Protein AF-A0A1G2UZL5-F1 (afdb_monomer)

Solvent-accessible surface area (backbone atoms only — not comparable to full-atom values): 5647 Å² total; per-residue (Å²): 134,58,70,68,58,54,54,52,51,52,52,52,52,51,52,52,53,52,51,48,51,56,66,72,54,67,74,82,77,81,79,77,57,91,84,59,79,73,89,70,88,56,67,95,54,73,44,81,34,99,83,72,50,73,35,44,38,44,70,97,80,46,42,70,52,80,67,79,73,79,72,73,89,56,100,60,80,85,76,78,90,81,134

pLDDT: mean 84.87, std 14.35, range [45.53, 97.62]

Sequence (83 aa):
MNNKIFVLIFIIVVFILGGLLYIYNPDPVEYKNPNEIEPVACTMEAKLCPDGSYVGRSGPNCEFAECPAPLFEDGTVFEDGTI

Mean predicted ali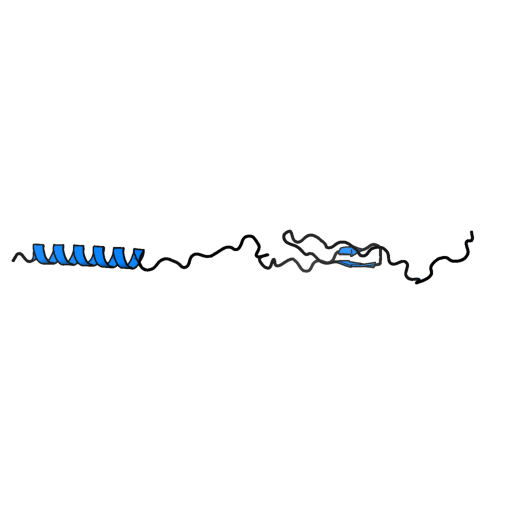gned error: 14.38 Å

Structure (mmCIF, N/CA/C/O backbone):
data_AF-A0A1G2UZL5-F1
#
_entry.id   AF-A0A1G2UZL5-F1
#
loop_
_atom_site.group_PDB
_atom_site.id
_atom_site.type_symbol
_atom_site.label_atom_id
_atom_site.label_alt_id
_atom_site.label_comp_id
_atom_site.label_asym_id
_atom_site.label_entity_id
_atom_site.label_seq_id
_atom_site.pdbx_PDB_ins_code
_atom_site.Cartn_x
_atom_site.Cartn_y
_atom_site.Cartn_z
_atom_site.occupancy
_atom_site.B_iso_or_equiv
_atom_site.auth_seq_id
_atom_site.auth_comp_id
_atom_site.auth_asym_id
_atom_site.auth_atom_id
_atom_site.pdbx_PDB_model_num
ATOM 1 N N . MET A 1 1 ? -35.856 -9.404 50.074 1.00 63.59 1 MET A N 1
ATOM 2 C CA . MET A 1 1 ? -34.976 -9.539 48.894 1.00 63.59 1 MET A CA 1
ATOM 3 C C . MET A 1 1 ? -35.875 -9.583 47.674 1.00 63.59 1 MET A C 1
ATOM 5 O O . MET A 1 1 ? -36.480 -10.610 47.396 1.00 63.59 1 MET A O 1
ATOM 9 N N . ASN A 1 2 ? -36.103 -8.434 47.042 1.00 84.44 2 ASN A N 1
ATOM 10 C CA . ASN A 1 2 ? -37.110 -8.357 45.989 1.00 84.44 2 ASN A CA 1
ATOM 11 C C . ASN A 1 2 ? -36.497 -8.957 44.729 1.00 84.44 2 ASN A C 1
ATOM 13 O O . ASN A 1 2 ? -35.441 -8.511 44.297 1.00 84.44 2 ASN A O 1
ATOM 17 N N . ASN A 1 3 ? -37.139 -9.958 44.141 1.00 83.81 3 ASN A N 1
ATOM 18 C CA . ASN A 1 3 ? -36.734 -10.561 42.867 1.00 83.81 3 ASN A CA 1
ATOM 19 C C . ASN A 1 3 ? -36.344 -9.519 41.796 1.00 83.81 3 ASN A C 1
ATOM 21 O O . ASN A 1 3 ? -35.364 -9.704 41.084 1.00 83.81 3 ASN A O 1
ATOM 25 N N . LYS A 1 4 ? -37.035 -8.375 41.755 1.00 89.12 4 LYS A N 1
ATOM 26 C CA . LYS A 1 4 ? -36.714 -7.240 40.877 1.00 89.12 4 LYS A CA 1
ATOM 27 C C . LYS A 1 4 ? -35.314 -6.659 41.115 1.00 89.12 4 LYS A C 1
ATOM 29 O O . LYS A 1 4 ? -34.646 -6.287 40.161 1.00 89.12 4 LYS A O 1
ATOM 34 N N . ILE A 1 5 ? -34.851 -6.617 42.363 1.00 94.31 5 ILE A N 1
ATOM 35 C CA . ILE A 1 5 ? -33.512 -6.129 42.729 1.00 94.31 5 ILE A CA 1
ATOM 36 C C . ILE A 1 5 ? -32.436 -7.087 42.209 1.00 94.31 5 ILE A C 1
ATOM 38 O O . ILE A 1 5 ? -31.426 -6.634 41.683 1.00 94.31 5 ILE A O 1
ATOM 42 N N . PHE A 1 6 ? -32.675 -8.399 42.263 1.00 94.50 6 PHE A N 1
ATOM 43 C CA . PHE A 1 6 ? -31.747 -9.381 41.694 1.00 94.50 6 PHE A CA 1
ATOM 44 C C . PHE A 1 6 ? -31.633 -9.288 40.178 1.00 94.50 6 PHE A C 1
ATOM 46 O O . PHE A 1 6 ? -30.529 -9.361 39.645 1.00 94.50 6 PHE A O 1
ATOM 53 N N . VAL A 1 7 ? -32.759 -9.084 39.491 1.00 95.88 7 VAL A N 1
ATOM 54 C CA . VAL A 1 7 ? -32.774 -8.912 38.033 1.00 95.88 7 VAL A CA 1
ATOM 55 C C . VAL A 1 7 ? -31.980 -7.668 37.629 1.00 95.88 7 VAL A C 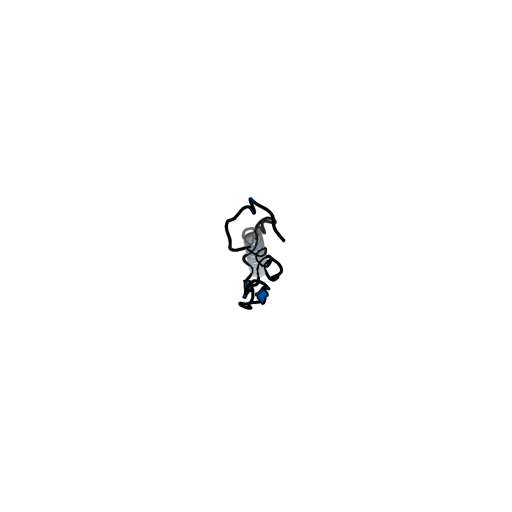1
ATOM 57 O O . VAL A 1 7 ? -31.163 -7.740 36.715 1.00 95.88 7 VAL A O 1
ATOM 60 N N . LEU A 1 8 ? -32.150 -6.551 38.345 1.00 96.25 8 LEU A N 1
ATOM 61 C CA . LEU A 1 8 ? -31.395 -5.324 38.071 1.00 96.25 8 LEU A CA 1
ATOM 62 C C . LEU A 1 8 ? -29.889 -5.498 38.313 1.00 96.25 8 LEU A C 1
ATOM 64 O O . LEU A 1 8 ? -29.094 -5.065 37.484 1.00 96.25 8 LEU A O 1
ATOM 68 N N . ILE A 1 9 ? -29.491 -6.173 39.396 1.00 96.44 9 ILE A N 1
ATOM 69 C CA . ILE A 1 9 ? -28.074 -6.454 39.681 1.00 96.44 9 ILE A CA 1
ATOM 70 C C . ILE A 1 9 ? -27.458 -7.312 38.573 1.00 96.44 9 ILE A C 1
ATOM 72 O O . ILE A 1 9 ? -26.373 -6.994 38.092 1.00 96.44 9 ILE A O 1
ATOM 76 N N . PHE A 1 10 ? -28.152 -8.362 38.130 1.00 96.25 10 PHE A N 1
ATOM 77 C CA . PHE A 1 10 ? -27.646 -9.238 37.075 1.00 96.25 10 PHE A CA 1
ATOM 78 C C . PHE A 1 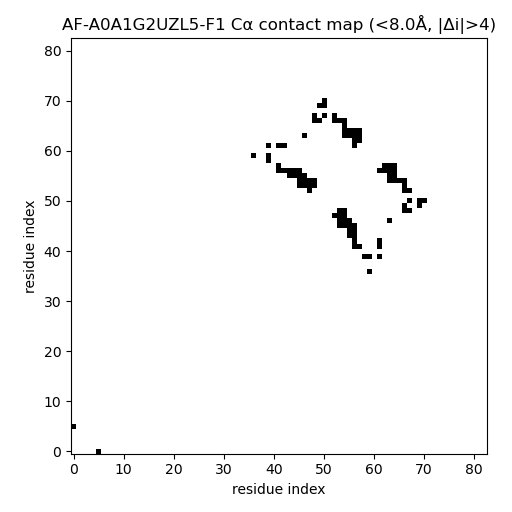10 ? -27.432 -8.484 35.757 1.00 96.25 10 PHE A C 1
ATOM 80 O O . PHE A 1 10 ? -26.381 -8.619 35.136 1.00 96.25 10 PHE A O 1
ATOM 87 N N . ILE A 1 11 ? -28.385 -7.633 35.368 1.00 97.00 11 ILE A N 1
ATOM 88 C CA . ILE A 1 11 ? -28.276 -6.804 34.161 1.00 97.00 11 ILE A CA 1
ATOM 89 C C . ILE A 1 11 ? -27.056 -5.879 34.249 1.00 97.00 11 ILE A C 1
ATOM 91 O O . ILE A 1 11 ? -26.255 -5.830 33.317 1.00 97.00 11 ILE A O 1
ATOM 95 N N . ILE A 1 12 ? -26.879 -5.186 35.377 1.00 97.38 12 ILE A N 1
ATOM 96 C CA . ILE A 1 12 ? -25.743 -4.276 35.583 1.00 97.38 12 ILE A CA 1
ATOM 97 C C . ILE A 1 12 ? -24.414 -5.036 35.491 1.00 97.38 12 ILE A C 1
ATOM 99 O O . ILE A 1 12 ? -23.494 -4.578 34.817 1.00 97.38 12 ILE A O 1
ATOM 103 N N . VAL A 1 13 ? -24.320 -6.215 36.110 1.00 97.50 13 VAL A N 1
ATOM 104 C CA . VAL A 1 13 ? -23.112 -7.053 36.066 1.00 97.50 13 VAL A CA 1
ATOM 105 C C . VAL A 1 13 ? -22.780 -7.482 34.637 1.00 97.50 13 VAL A C 1
ATOM 107 O O . VAL A 1 13 ? -21.621 -7.393 34.236 1.00 97.50 13 VAL A O 1
ATOM 110 N N . VAL A 1 14 ? -23.779 -7.887 33.847 1.00 97.62 14 VAL A N 1
ATOM 111 C CA . VAL A 1 14 ? -23.580 -8.279 32.442 1.00 97.62 14 VAL A CA 1
ATOM 112 C C . VAL A 1 14 ? -23.077 -7.105 31.602 1.00 97.62 14 VAL A C 1
ATOM 114 O O . VAL A 1 14 ? -22.121 -7.273 30.848 1.00 97.62 14 VAL A O 1
ATOM 117 N N . PHE A 1 15 ? -23.662 -5.913 31.749 1.00 97.00 15 PHE A N 1
ATOM 118 C CA . PHE A 1 15 ? -23.221 -4.732 30.999 1.00 97.00 15 PHE A CA 1
ATOM 119 C C . PHE A 1 15 ? -21.814 -4.275 31.390 1.00 97.00 15 PHE A C 1
ATOM 121 O O . PHE A 1 15 ? -21.026 -3.928 30.512 1.00 97.00 15 PHE A O 1
ATOM 128 N N . ILE A 1 16 ? -21.474 -4.312 32.681 1.00 97.31 16 ILE A N 1
ATOM 129 C CA . ILE A 1 16 ? -20.126 -3.969 33.148 1.00 97.31 16 ILE A CA 1
ATOM 130 C C . ILE A 1 16 ? -19.108 -4.979 32.613 1.00 97.31 16 ILE A C 1
ATOM 132 O O . ILE A 1 16 ? -18.099 -4.572 32.046 1.00 97.31 16 ILE A O 1
ATOM 136 N N . LEU A 1 17 ? -19.373 -6.283 32.735 1.00 96.75 17 LEU A N 1
ATOM 137 C CA . LEU A 1 17 ? -18.470 -7.321 32.229 1.00 96.75 17 LEU A CA 1
ATOM 138 C C . LEU A 1 17 ? -18.313 -7.252 30.708 1.00 96.75 17 LEU A C 1
ATOM 140 O O . LEU A 1 17 ? -17.191 -7.309 30.214 1.00 96.75 17 LEU A O 1
ATOM 144 N N . GLY A 1 18 ? -19.411 -7.088 29.968 1.00 95.56 18 GLY A N 1
ATOM 145 C CA . GLY A 1 18 ? -19.379 -6.962 28.512 1.00 95.56 18 GLY A CA 1
ATOM 146 C C . GLY A 1 18 ? -18.617 -5.720 28.049 1.00 95.56 18 GLY A C 1
ATOM 147 O O . GLY A 1 18 ? -17.769 -5.819 27.167 1.00 95.56 18 GLY A O 1
ATOM 148 N N . GLY A 1 19 ? -18.860 -4.567 28.682 1.00 94.50 19 GLY A N 1
ATOM 149 C CA . GLY A 1 19 ? -18.142 -3.327 28.382 1.00 94.50 19 GLY A CA 1
ATOM 150 C C . GLY A 1 19 ? -16.651 -3.416 28.710 1.00 94.50 19 GLY A C 1
ATOM 151 O O . GLY A 1 19 ? -15.825 -2.989 27.910 1.00 94.50 19 GLY A O 1
ATOM 152 N N . LEU A 1 20 ? -16.289 -4.025 29.843 1.00 95.31 20 LEU A N 1
ATOM 153 C CA . LEU A 1 20 ? -14.888 -4.268 30.184 1.00 95.31 20 LEU A CA 1
ATOM 154 C C . LEU A 1 20 ? -14.222 -5.197 29.168 1.00 95.31 20 LEU A C 1
ATOM 156 O O . LEU A 1 20 ? -13.152 -4.861 28.681 1.00 95.31 20 LEU A O 1
ATOM 160 N N . LEU A 1 21 ? -14.849 -6.318 28.803 1.00 93.94 21 LEU A N 1
ATOM 161 C CA . LEU A 1 21 ? -14.303 -7.229 27.790 1.00 93.94 21 LEU A CA 1
ATOM 162 C C . LEU A 1 21 ? -14.115 -6.545 26.433 1.00 93.94 21 LEU A C 1
ATOM 164 O O . LEU A 1 21 ? -13.104 -6.775 25.780 1.00 93.94 21 LEU A O 1
ATOM 168 N N . TYR A 1 22 ? -15.049 -5.680 26.036 1.00 92.62 22 TYR A N 1
ATOM 169 C CA . TYR A 1 22 ? -14.936 -4.891 24.810 1.00 92.62 22 TYR A CA 1
ATOM 170 C C . TYR A 1 22 ? -13.728 -3.942 24.839 1.00 92.62 22 TYR A C 1
ATOM 172 O O . TYR A 1 22 ? -13.016 -3.824 23.852 1.00 92.62 22 TYR A O 1
ATOM 180 N N . ILE A 1 23 ? -13.459 -3.300 25.980 1.00 90.94 23 ILE A N 1
ATOM 181 C CA . ILE A 1 23 ? -12.307 -2.397 26.139 1.00 90.94 23 ILE A CA 1
ATOM 182 C C . ILE A 1 23 ? -10.988 -3.182 26.277 1.00 90.94 23 ILE A C 1
ATOM 184 O O . ILE A 1 23 ? -9.949 -2.728 25.804 1.00 90.94 23 ILE A O 1
ATOM 188 N N . TYR A 1 24 ? -11.012 -4.352 26.924 1.00 93.44 24 TYR A N 1
ATOM 189 C CA . TYR A 1 24 ? -9.830 -5.193 27.152 1.00 93.44 24 TYR A CA 1
ATOM 190 C C . TYR A 1 24 ? -9.424 -6.058 25.954 1.00 93.44 24 TYR A C 1
ATOM 192 O O . TYR A 1 24 ? -8.308 -6.574 25.968 1.00 93.44 24 TYR A O 1
ATOM 200 N N . ASN A 1 25 ? -10.271 -6.197 24.932 1.00 86.50 25 ASN A N 1
ATOM 201 C CA . ASN A 1 25 ? -9.902 -6.759 23.633 1.00 86.50 25 ASN A CA 1
ATOM 202 C C . ASN A 1 25 ? -9.685 -5.615 22.631 1.00 86.50 25 ASN A C 1
ATOM 204 O O . ASN A 1 25 ? -10.567 -5.363 21.810 1.00 86.50 25 ASN A O 1
ATOM 208 N N . PRO A 1 26 ? -8.548 -4.896 22.686 1.00 78.94 26 PRO A N 1
ATOM 209 C CA . PRO A 1 26 ? -8.235 -3.951 21.632 1.00 78.94 26 PRO A CA 1
ATOM 210 C C . PRO A 1 26 ? -8.086 -4.715 20.315 1.00 78.94 26 PRO A C 1
ATOM 212 O O . PRO A 1 26 ? -7.421 -5.755 20.266 1.00 78.94 26 PRO A O 1
ATOM 215 N N . ASP A 1 27 ? -8.682 -4.187 19.247 1.00 75.06 27 ASP A N 1
ATOM 216 C CA . ASP A 1 27 ? -8.348 -4.629 17.899 1.00 75.06 27 ASP A CA 1
ATOM 217 C C . ASP A 1 27 ? -6.829 -4.480 17.700 1.00 75.06 27 ASP A C 1
ATOM 219 O O . ASP A 1 27 ? -6.243 -3.489 18.164 1.00 75.06 27 ASP A O 1
ATOM 223 N N . PRO 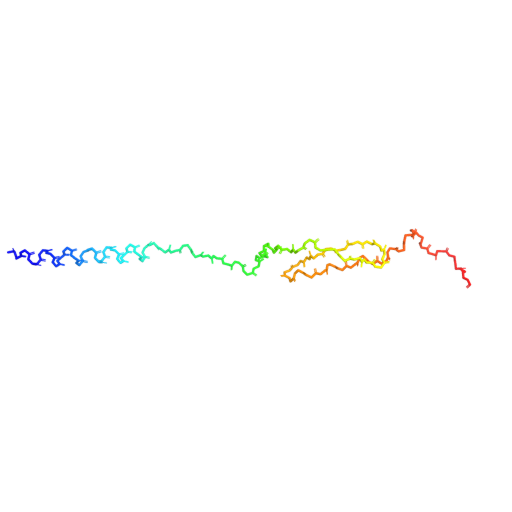A 1 28 ? -6.153 -5.449 17.055 1.00 76.75 28 PRO A N 1
ATOM 224 C CA . PRO A 1 28 ? -4.747 -5.289 16.734 1.00 76.75 28 PRO A CA 1
ATOM 225 C C . PRO A 1 28 ? -4.595 -4.024 15.891 1.00 76.75 28 PRO A C 1
ATOM 227 O O . PRO A 1 28 ? -5.214 -3.878 14.840 1.00 76.75 28 PRO A O 1
ATOM 230 N N . VAL A 1 29 ? -3.787 -3.088 16.382 1.00 74.75 29 VAL A N 1
ATOM 231 C CA . VAL A 1 29 ? -3.491 -1.854 15.660 1.00 74.75 29 VAL A CA 1
ATOM 232 C C . VAL A 1 29 ? -2.718 -2.246 14.405 1.00 74.75 29 VAL A C 1
ATOM 234 O O . VAL A 1 29 ? -1.590 -2.732 14.499 1.00 74.75 29 VAL A O 1
ATOM 237 N N . GLU A 1 30 ? -3.334 -2.075 13.237 1.00 80.56 30 GLU A N 1
ATOM 238 C CA . GLU A 1 30 ? -2.675 -2.252 11.946 1.00 80.56 30 GLU A CA 1
ATOM 239 C C . GLU A 1 30 ? -1.596 -1.167 11.818 1.00 80.56 30 GLU A C 1
ATOM 241 O O . GLU A 1 30 ? -1.865 -0.007 11.499 1.00 80.56 30 GLU A O 1
ATOM 246 N N . TYR A 1 31 ? -0.360 -1.513 12.189 1.00 76.69 31 TYR A N 1
ATOM 247 C CA . TYR A 1 31 ? 0.780 -0.610 12.103 1.00 76.69 31 TYR A CA 1
ATOM 248 C C . TYR A 1 31 ? 1.171 -0.457 10.635 1.00 76.69 31 TYR A C 1
ATOM 250 O O . TYR A 1 31 ? 1.965 -1.232 10.105 1.00 76.69 31 TYR A O 1
ATOM 258 N N . LYS A 1 32 ? 0.608 0.556 9.975 1.00 80.31 32 LYS A N 1
ATOM 259 C CA . LYS A 1 32 ? 1.031 0.943 8.632 1.00 80.31 32 LYS A CA 1
ATOM 260 C C . LYS A 1 32 ? 2.414 1.585 8.718 1.00 80.31 32 LYS A C 1
ATOM 262 O O . LYS A 1 32 ? 2.538 2.751 9.098 1.00 80.31 32 LYS A O 1
ATOM 267 N N . ASN A 1 33 ? 3.459 0.825 8.396 1.00 85.31 33 ASN A N 1
ATOM 268 C CA . ASN A 1 33 ? 4.808 1.364 8.286 1.00 85.31 33 ASN A CA 1
ATOM 269 C C . ASN A 1 33 ? 4.853 2.312 7.073 1.00 85.31 33 ASN A C 1
ATOM 271 O O . ASN A 1 33 ? 4.691 1.855 5.944 1.00 85.31 33 ASN A O 1
ATOM 275 N N . PRO A 1 34 ? 5.100 3.620 7.255 1.00 72.94 34 PRO A N 1
ATOM 276 C CA . PRO A 1 34 ? 5.111 4.575 6.146 1.00 72.94 34 PRO A CA 1
ATOM 277 C C . PRO A 1 34 ? 6.253 4.336 5.142 1.00 72.94 34 PRO A C 1
ATOM 279 O O . PRO A 1 34 ? 6.254 4.947 4.078 1.00 72.94 34 PRO A O 1
ATOM 282 N N . ASN A 1 35 ? 7.214 3.464 5.470 1.00 78.00 35 ASN A N 1
ATOM 283 C CA . ASN A 1 35 ? 8.313 3.058 4.591 1.00 78.00 35 ASN A CA 1
ATOM 284 C C . ASN A 1 35 ? 8.106 1.666 3.974 1.00 78.00 35 ASN A C 1
ATOM 286 O O . ASN A 1 35 ? 8.990 1.173 3.273 1.00 78.00 35 ASN A O 1
ATOM 290 N N . GLU A 1 36 ? 6.984 1.003 4.253 1.00 78.06 36 GLU A N 1
ATOM 291 C CA . GLU A 1 36 ? 6.633 -0.240 3.582 1.00 78.06 36 GLU A CA 1
ATOM 292 C C . GLU A 1 36 ? 6.058 0.098 2.209 1.00 78.06 36 GLU A C 1
ATOM 294 O O . GLU A 1 36 ? 4.991 0.698 2.079 1.00 78.06 36 GLU A O 1
ATOM 299 N N . ILE A 1 37 ? 6.808 -0.255 1.166 1.00 74.69 37 ILE A N 1
ATOM 300 C CA . ILE A 1 37 ? 6.291 -0.230 -0.196 1.00 74.69 37 ILE A CA 1
ATOM 301 C C . ILE A 1 37 ? 5.335 -1.416 -0.287 1.00 74.69 37 ILE A C 1
ATOM 303 O O . ILE A 1 37 ? 5.773 -2.553 -0.469 1.00 74.69 37 ILE A O 1
ATOM 307 N N . GLU A 1 38 ? 4.041 -1.153 -0.097 1.00 79.12 38 GLU A N 1
ATOM 308 C CA . GLU A 1 38 ? 3.006 -2.158 -0.320 1.00 79.12 38 GLU A CA 1
ATOM 309 C C . GLU A 1 38 ? 3.196 -2.741 -1.732 1.00 79.12 38 GLU A C 1
ATOM 311 O O . GLU A 1 38 ? 3.387 -1.983 -2.691 1.00 79.12 38 GLU A O 1
ATOM 316 N N . PRO A 1 39 ? 3.200 -4.074 -1.890 1.00 79.44 39 PRO A N 1
ATOM 317 C CA . PRO A 1 39 ? 3.376 -4.682 -3.198 1.00 79.44 39 PRO A CA 1
ATOM 318 C C . PRO A 1 39 ? 2.212 -4.277 -4.112 1.00 79.44 39 PRO A C 1
ATOM 320 O O . PRO A 1 39 ? 1.076 -4.709 -3.929 1.00 79.44 39 PRO A O 1
ATOM 323 N N . VAL A 1 40 ? 2.504 -3.440 -5.110 1.00 90.31 40 VAL A N 1
ATOM 324 C CA . VAL A 1 40 ? 1.528 -2.991 -6.110 1.00 90.31 40 VAL A CA 1
ATOM 325 C C . VAL A 1 40 ? 1.499 -3.980 -7.272 1.00 90.31 40 VAL A C 1
ATOM 327 O O . VAL A 1 40 ? 2.523 -4.265 -7.894 1.00 90.31 40 VAL A O 1
ATOM 330 N N . ALA A 1 41 ? 0.312 -4.491 -7.593 1.00 92.56 41 ALA A N 1
ATOM 331 C CA . ALA A 1 41 ? 0.099 -5.305 -8.783 1.00 92.56 41 ALA A CA 1
ATOM 332 C C . ALA A 1 41 ? -0.154 -4.401 -10.002 1.00 92.56 41 ALA A C 1
ATOM 334 O O . ALA A 1 41 ? -1.180 -3.726 -10.076 1.00 92.56 41 ALA A O 1
ATOM 335 N N . CYS A 1 42 ? 0.765 -4.409 -10.970 1.00 95.38 42 CYS A N 1
ATOM 336 C CA . CYS A 1 42 ? 0.614 -3.685 -12.233 1.00 95.38 42 CYS A CA 1
ATOM 337 C C . CYS A 1 42 ? 0.094 -4.594 -13.356 1.00 95.38 42 CYS A C 1
ATOM 339 O O . CYS A 1 42 ? 0.241 -5.817 -13.317 1.00 95.38 42 CYS A O 1
ATOM 341 N N . THR A 1 43 ? -0.509 -3.996 -14.387 1.00 95.25 43 THR A N 1
ATOM 342 C CA . THR A 1 43 ? -0.923 -4.726 -15.592 1.00 95.25 43 THR A CA 1
ATOM 343 C C . THR A 1 43 ? 0.296 -5.216 -16.382 1.00 95.25 43 THR A C 1
ATOM 345 O O . THR A 1 43 ? 1.344 -4.572 -16.398 1.00 95.25 43 THR A O 1
ATOM 348 N N . MET A 1 44 ? 0.161 -6.355 -17.067 1.00 95.19 44 MET A N 1
ATOM 349 C CA . MET A 1 44 ? 1.248 -7.003 -17.826 1.00 95.19 44 MET A CA 1
ATOM 350 C C . MET A 1 44 ? 1.419 -6.431 -19.245 1.00 95.19 44 MET A C 1
ATOM 352 O O . MET A 1 44 ? 1.698 -7.157 -20.196 1.00 95.19 44 MET A O 1
ATOM 356 N N . GLU A 1 45 ? 1.198 -5.131 -19.409 1.00 96.56 45 GLU A N 1
ATOM 357 C CA . GLU A 1 45 ? 1.356 -4.458 -20.697 1.00 96.56 45 GLU A CA 1
ATOM 358 C C . GLU A 1 45 ? 2.836 -4.196 -20.990 1.00 96.56 45 GLU A C 1
ATOM 360 O O . GLU A 1 45 ? 3.609 -3.873 -20.086 1.00 96.56 45 GLU A O 1
ATOM 365 N N . ALA A 1 46 ? 3.215 -4.284 -22.264 1.00 96.44 46 ALA A N 1
ATOM 366 C CA . ALA A 1 46 ? 4.566 -4.012 -22.734 1.00 96.44 46 ALA A CA 1
ATOM 367 C C . ALA A 1 46 ? 4.581 -2.798 -23.670 1.00 96.44 46 ALA A C 1
ATOM 369 O O . ALA A 1 46 ? 3.705 -2.645 -24.525 1.00 96.44 46 ALA A O 1
ATOM 370 N N . LYS A 1 47 ? 5.602 -1.953 -23.534 1.00 96.75 47 LYS A N 1
ATOM 371 C CA . LYS A 1 47 ? 5.889 -0.827 -24.429 1.00 96.75 47 LYS A CA 1
ATOM 372 C C . LYS A 1 47 ? 7.150 -1.132 -25.231 1.00 96.75 47 LYS A C 1
ATOM 374 O O . LYS A 1 47 ? 8.174 -1.455 -24.638 1.00 96.75 47 LYS A O 1
ATOM 379 N N . LEU A 1 48 ? 7.065 -1.007 -26.557 1.00 96.81 48 LEU A N 1
ATOM 380 C CA . LEU A 1 48 ? 8.208 -1.126 -27.466 1.00 96.81 48 LEU A CA 1
ATOM 381 C C . LEU A 1 48 ? 9.123 0.098 -27.330 1.00 96.81 48 LEU A C 1
ATOM 383 O O . LEU A 1 48 ? 8.655 1.240 -27.395 1.00 96.81 48 LEU A O 1
ATOM 387 N N . CYS A 1 49 ? 10.415 -0.154 -27.167 1.00 96.50 49 CYS A N 1
ATOM 388 C CA . CYS A 1 49 ? 11.463 0.852 -27.107 1.00 96.50 49 CYS A CA 1
ATOM 389 C C . CYS A 1 49 ? 12.131 1.060 -28.482 1.00 96.50 49 CYS A C 1
ATOM 391 O O . CYS A 1 49 ? 12.034 0.194 -2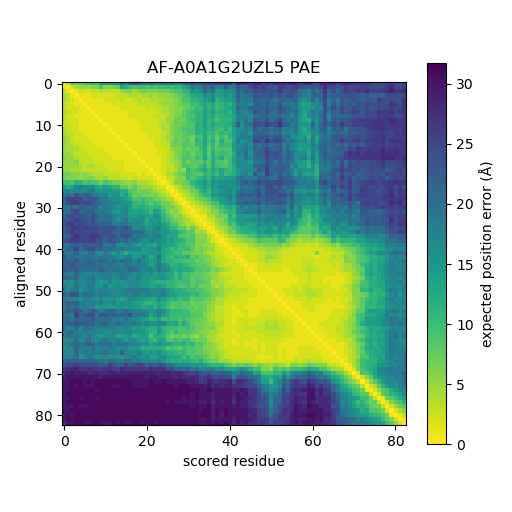9.354 1.00 96.50 49 CYS A O 1
ATOM 393 N N . PRO A 1 50 ? 12.800 2.209 -28.716 1.00 92.38 50 PRO A N 1
ATOM 394 C CA . PRO A 1 50 ? 13.451 2.502 -29.999 1.00 92.38 50 PRO A CA 1
ATOM 395 C C . PRO A 1 50 ? 1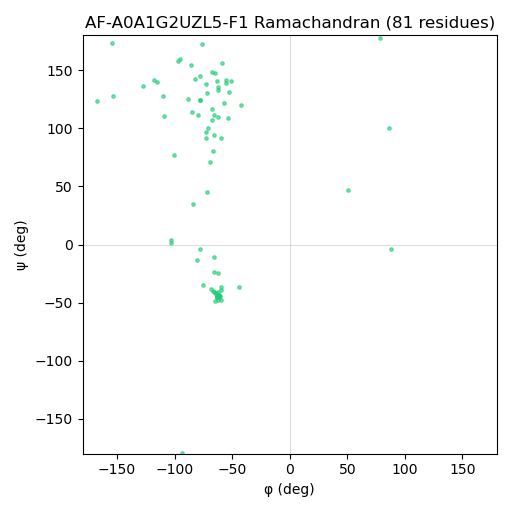4.574 1.529 -30.387 1.00 92.38 50 PRO A C 1
ATOM 397 O O . PRO A 1 50 ? 14.861 1.377 -31.569 1.00 92.38 50 PRO A O 1
ATOM 400 N N . ASP A 1 51 ? 15.193 0.877 -29.403 1.00 89.38 51 ASP A N 1
ATOM 401 C CA . ASP A 1 51 ? 16.199 -0.182 -29.567 1.00 89.38 51 ASP A CA 1
ATOM 402 C C . ASP A 1 51 ? 15.584 -1.549 -29.938 1.00 89.38 51 ASP A C 1
ATOM 404 O O . ASP A 1 51 ? 16.304 -2.515 -30.167 1.00 89.38 51 ASP A O 1
ATOM 408 N N . GLY A 1 52 ? 14.251 -1.645 -29.991 1.00 91.62 52 GLY A N 1
ATOM 409 C CA . GLY A 1 52 ? 13.516 -2.881 -30.253 1.00 91.62 52 GLY A CA 1
ATOM 410 C C . GLY A 1 52 ? 13.209 -3.720 -29.008 1.00 91.62 52 GLY A C 1
ATOM 411 O O . GLY A 1 52 ? 12.511 -4.730 -29.125 1.00 91.62 52 GLY A O 1
ATOM 412 N N . SER A 1 53 ? 13.686 -3.320 -27.824 1.00 94.94 53 SER A N 1
ATOM 413 C CA . SER A 1 53 ? 13.370 -3.992 -26.560 1.00 94.94 53 SER A CA 1
ATOM 414 C C . SER A 1 53 ? 11.953 -3.654 -26.070 1.00 94.94 53 SER A C 1
ATOM 416 O O . SER A 1 53 ? 11.260 -2.805 -26.635 1.00 94.94 53 SER A O 1
ATOM 418 N N . TYR A 1 54 ? 11.498 -4.330 -25.012 1.00 96.50 54 TYR A N 1
ATOM 419 C CA . TYR A 1 54 ? 10.191 -4.088 -24.403 1.00 96.50 54 TYR A CA 1
ATOM 420 C C . TYR A 1 54 ? 10.319 -3.841 -22.905 1.00 96.50 54 TYR A C 1
ATOM 422 O O . TYR A 1 54 ? 11.005 -4.583 -22.202 1.00 96.50 54 TYR A O 1
ATOM 430 N N . VAL A 1 55 ? 9.590 -2.843 -22.411 1.00 97.25 55 VAL A N 1
ATOM 431 C CA . VAL A 1 55 ? 9.514 -2.505 -20.984 1.00 97.25 55 VAL A CA 1
ATOM 432 C C . VAL A 1 55 ? 8.090 -2.661 -20.461 1.00 97.25 55 VAL A C 1
ATOM 434 O O . VAL A 1 55 ? 7.120 -2.346 -21.153 1.00 97.25 55 VAL A O 1
ATOM 437 N N . GLY A 1 56 ? 7.965 -3.167 -19.236 1.00 97.00 56 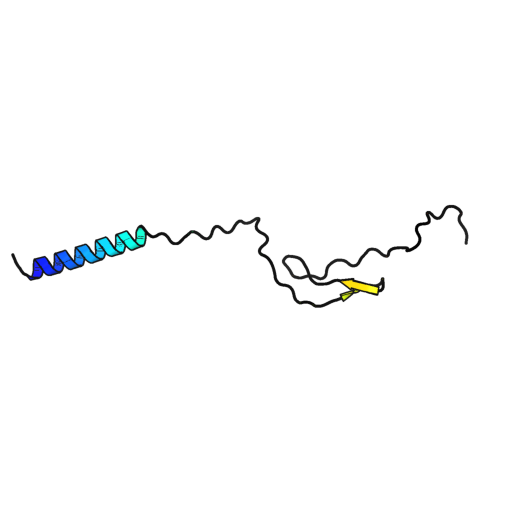GLY A N 1
ATOM 438 C CA . GLY A 1 56 ? 6.690 -3.300 -18.532 1.00 97.00 56 GLY A CA 1
ATOM 439 C C . GLY A 1 56 ? 6.385 -2.103 -17.632 1.00 97.00 56 GLY A C 1
ATOM 440 O O . GLY A 1 56 ? 7.167 -1.154 -17.531 1.00 97.00 56 GLY A O 1
ATOM 441 N N . ARG A 1 57 ? 5.242 -2.168 -16.947 1.00 96.88 57 ARG A N 1
ATOM 442 C CA . ARG A 1 57 ? 4.877 -1.221 -15.887 1.00 96.88 57 ARG A CA 1
ATOM 443 C C . ARG A 1 57 ? 5.518 -1.603 -14.555 1.00 96.88 57 ARG A C 1
ATOM 445 O O . ARG A 1 57 ? 5.602 -2.784 -14.228 1.00 96.88 57 ARG A O 1
ATOM 452 N N . SER A 1 58 ? 5.940 -0.611 -13.777 1.00 93.19 58 SER A N 1
ATOM 453 C CA . SER A 1 58 ? 6.562 -0.799 -12.463 1.00 93.19 58 SER A CA 1
ATOM 454 C C . SER A 1 58 ? 6.380 0.427 -11.555 1.00 93.19 58 SER A C 1
ATOM 456 O O . SER A 1 58 ? 5.874 1.466 -11.982 1.00 93.19 58 SER A O 1
ATOM 458 N N . GLY A 1 59 ? 6.787 0.299 -10.289 1.00 90.12 59 GLY A N 1
ATOM 459 C CA . GLY A 1 59 ? 6.717 1.373 -9.297 1.00 90.12 59 GLY A CA 1
ATOM 460 C C . GLY A 1 59 ? 5.319 1.587 -8.695 1.00 90.12 59 GLY A C 1
ATOM 461 O O . GLY A 1 59 ? 4.360 0.921 -9.085 1.00 90.12 59 GLY A O 1
ATOM 462 N N . PRO A 1 60 ? 5.185 2.529 -7.744 1.00 89.88 60 PRO A N 1
ATOM 463 C CA . PRO A 1 60 ? 3.942 2.748 -6.996 1.00 89.88 60 PRO A CA 1
ATOM 464 C C . PRO A 1 60 ? 2.778 3.247 -7.867 1.00 89.88 60 PRO A C 1
ATOM 466 O O . PRO A 1 60 ? 1.621 3.039 -7.519 1.00 89.88 60 PRO A O 1
ATOM 469 N N . ASN A 1 61 ? 3.083 3.869 -9.010 1.00 93.38 61 ASN A N 1
ATOM 470 C CA . ASN A 1 61 ? 2.095 4.408 -9.947 1.00 93.38 61 ASN A CA 1
ATOM 471 C C . ASN A 1 61 ? 1.895 3.527 -11.196 1.00 93.38 61 ASN A C 1
ATOM 473 O O . ASN A 1 61 ? 1.160 3.918 -12.102 1.00 93.38 61 ASN A O 1
ATOM 477 N N . CYS A 1 62 ? 2.543 2.356 -11.279 1.00 95.06 62 CYS A N 1
ATOM 478 C CA . CYS A 1 62 ? 2.492 1.467 -12.448 1.00 95.06 62 CYS A CA 1
ATOM 479 C C . CYS A 1 62 ? 2.791 2.172 -13.785 1.00 95.06 62 CYS A C 1
ATOM 481 O O . CYS A 1 62 ? 2.096 1.999 -14.797 1.00 95.06 62 CYS A O 1
ATOM 483 N N . GLU A 1 63 ? 3.853 2.966 -13.790 1.00 96.25 63 GLU A N 1
ATOM 484 C CA . GLU A 1 63 ? 4.350 3.657 -14.975 1.00 96.25 63 GLU A CA 1
ATOM 485 C C . GLU A 1 63 ? 5.289 2.736 -15.761 1.00 96.25 63 GLU A C 1
ATOM 487 O O . GLU A 1 63 ? 5.873 1.805 -15.205 1.00 96.25 63 GLU A O 1
ATOM 492 N N . PHE A 1 64 ? 5.421 2.955 -17.071 1.00 97.31 64 PHE A N 1
ATOM 493 C CA . PHE A 1 64 ? 6.396 2.200 -17.860 1.00 97.31 64 PHE A CA 1
ATOM 494 C C . PHE A 1 64 ? 7.807 2.495 -17.359 1.00 97.31 64 PHE A C 1
ATOM 496 O O . PHE A 1 64 ? 8.162 3.661 -17.191 1.00 97.31 64 PHE A O 1
ATOM 503 N N . ALA A 1 65 ? 8.605 1.445 -17.167 1.00 95.75 65 ALA A N 1
ATOM 504 C CA . ALA A 1 65 ? 10.025 1.613 -16.898 1.00 95.75 65 ALA A CA 1
ATOM 505 C C . ALA A 1 65 ? 10.709 2.371 -18.050 1.00 95.75 65 ALA A C 1
ATOM 507 O O . ALA A 1 65 ? 10.226 2.388 -19.189 1.00 95.75 65 ALA A O 1
ATOM 508 N N . GLU A 1 66 ? 11.836 3.008 -17.750 1.00 95.69 66 GLU A N 1
ATOM 509 C CA . GLU A 1 66 ? 12.641 3.677 -18.767 1.00 95.69 66 GLU A CA 1
ATOM 510 C C . GLU A 1 66 ? 13.172 2.661 -19.784 1.00 95.69 66 GLU A C 1
ATOM 512 O O . GLU A 1 66 ? 13.553 1.543 -19.431 1.00 95.69 66 GLU A O 1
ATOM 517 N N . CYS A 1 67 ? 13.186 3.053 -21.060 1.00 94.94 67 CYS A N 1
ATOM 518 C CA . CYS A 1 67 ? 13.839 2.256 -22.091 1.00 94.94 67 CYS A CA 1
ATOM 519 C C . CYS A 1 67 ? 15.347 2.203 -21.824 1.00 94.94 67 CYS A C 1
ATOM 521 O O . CYS A 1 67 ? 15.904 3.202 -21.355 1.00 94.94 67 CYS A O 1
ATOM 523 N N . PRO A 1 68 ? 16.025 1.094 -22.168 1.00 90.56 68 PRO A N 1
ATOM 524 C CA . PRO A 1 68 ? 17.477 1.061 -22.164 1.00 90.56 68 PRO A CA 1
ATOM 525 C C . PRO A 1 68 ? 18.029 2.246 -22.956 1.00 90.56 68 PRO A C 1
ATOM 527 O O . PRO A 1 68 ? 17.491 2.623 -24.004 1.00 90.56 68 PRO A O 1
ATOM 530 N N . ALA A 1 69 ? 19.110 2.843 -22.452 1.00 84.56 69 ALA A N 1
ATOM 531 C CA . ALA A 1 69 ? 19.896 3.740 -23.282 1.00 84.56 69 ALA A CA 1
ATOM 532 C C . ALA A 1 69 ? 20.300 2.963 -24.543 1.00 84.56 69 ALA A C 1
ATOM 534 O O . ALA A 1 69 ? 20.593 1.770 -24.420 1.00 84.56 69 ALA A O 1
ATOM 535 N N . PRO A 1 70 ? 20.304 3.596 -25.730 1.00 71.38 70 PRO A N 1
ATOM 536 C CA . PRO A 1 70 ? 20.734 2.928 -26.945 1.00 71.38 70 PRO A CA 1
ATOM 537 C C . PRO A 1 70 ? 22.119 2.346 -26.685 1.00 71.38 70 PRO A C 1
ATOM 539 O O . PRO A 1 70 ? 23.096 3.080 -26.519 1.00 71.38 70 PRO A O 1
ATOM 542 N N . LEU A 1 71 ? 22.180 1.020 -26.580 1.00 63.44 71 LEU A N 1
ATOM 543 C CA . LEU A 1 71 ? 23.444 0.329 -26.613 1.00 63.44 71 LEU A CA 1
ATOM 544 C C . LEU A 1 71 ? 23.923 0.541 -28.039 1.00 63.44 71 LEU A C 1
ATOM 546 O O . LEU A 1 71 ? 23.365 -0.004 -28.990 1.00 63.44 71 LEU A O 1
ATOM 550 N N . PHE A 1 72 ? 24.932 1.388 -28.196 1.00 61.09 72 PHE A N 1
ATOM 551 C CA . PHE A 1 72 ? 25.856 1.201 -29.293 1.00 61.09 72 PHE A CA 1
ATOM 552 C C . PHE A 1 72 ? 26.446 -0.188 -29.051 1.00 61.09 72 PHE A C 1
ATOM 554 O O . PHE A 1 72 ? 27.375 -0.345 -28.263 1.00 61.09 72 PHE A O 1
ATOM 561 N N . GLU A 1 73 ? 25.824 -1.216 -29.627 1.00 57.03 73 GLU A N 1
ATOM 562 C CA . GLU A 1 73 ? 26.427 -2.535 -29.738 1.00 57.03 73 GLU A CA 1
ATOM 563 C C . GLU A 1 73 ? 27.574 -2.438 -30.742 1.00 57.03 73 GLU A C 1
ATOM 565 O O . GLU A 1 73 ? 27.491 -2.901 -31.872 1.00 57.03 73 GLU A O 1
ATOM 570 N N . ASP A 1 74 ? 28.641 -1.773 -30.325 1.00 54.94 74 ASP A N 1
ATOM 571 C CA . ASP A 1 74 ? 29.975 -2.297 -30.516 1.00 54.94 74 ASP A CA 1
ATOM 572 C C . ASP A 1 74 ? 30.861 -1.716 -29.418 1.00 54.94 74 ASP A C 1
ATOM 574 O O . ASP A 1 74 ? 30.900 -0.505 -29.186 1.00 54.94 74 ASP A O 1
ATOM 578 N N . GLY A 1 75 ? 31.564 -2.591 -28.711 1.00 53.56 75 GLY A N 1
ATOM 579 C CA . GLY A 1 75 ? 32.511 -2.242 -27.660 1.00 53.56 75 GLY A CA 1
ATOM 580 C C . GLY A 1 75 ?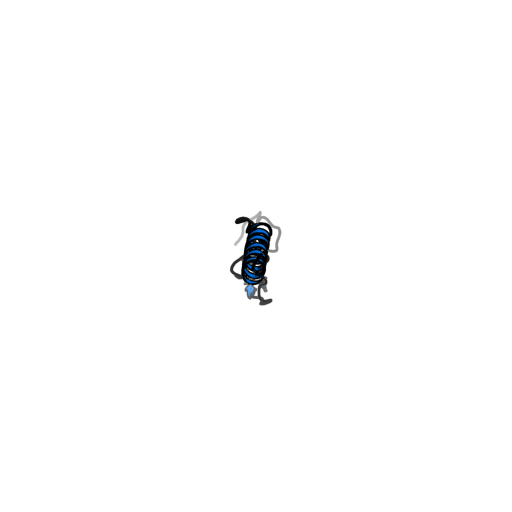 33.790 -1.621 -28.214 1.00 53.56 75 GLY A C 1
ATOM 581 O O . GLY A 1 75 ? 34.878 -1.987 -27.777 1.00 53.56 75 GLY A O 1
ATOM 582 N N . THR A 1 76 ? 33.687 -0.680 -29.146 1.00 54.81 76 THR A N 1
ATOM 583 C CA . THR A 1 76 ? 34.810 0.118 -29.614 1.00 54.81 76 THR A CA 1
ATOM 584 C C . THR A 1 76 ? 34.640 1.541 -29.112 1.00 54.81 76 THR A C 1
ATOM 586 O O . THR A 1 76 ? 33.805 2.312 -29.583 1.00 54.81 76 THR A O 1
ATOM 589 N N . VAL A 1 77 ? 35.512 1.918 -28.178 1.00 55.09 77 VAL A N 1
ATOM 590 C CA . VAL A 1 77 ? 36.122 3.247 -28.232 1.00 55.09 77 VAL A CA 1
ATOM 591 C C . VAL A 1 77 ? 36.472 3.490 -29.704 1.00 55.09 77 VAL A C 1
ATOM 593 O O . VAL A 1 77 ? 37.209 2.692 -30.278 1.00 55.09 77 VAL A O 1
ATOM 596 N N . PHE A 1 78 ? 35.918 4.530 -30.332 1.00 58.00 78 PHE A N 1
ATOM 597 C CA . PHE A 1 78 ? 36.428 5.005 -31.616 1.00 58.00 78 PHE A CA 1
ATOM 598 C C . PHE A 1 78 ? 37.829 5.578 -31.358 1.00 58.00 78 PHE A C 1
ATOM 600 O O . PHE A 1 78 ? 37.997 6.781 -31.158 1.00 58.00 78 PHE A O 1
ATOM 607 N N . GLU A 1 79 ? 38.830 4.703 -31.26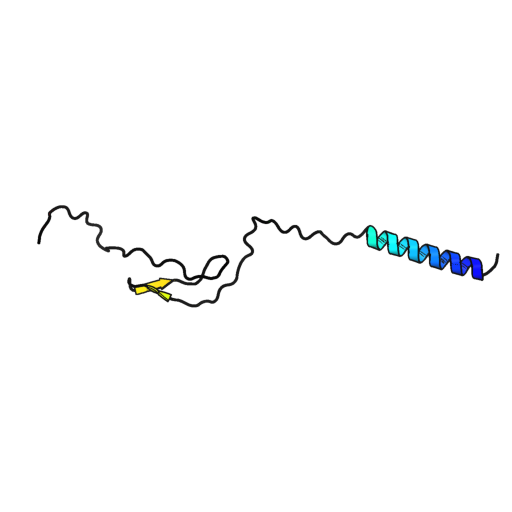3 1.00 57.59 79 GLU A N 1
ATOM 608 C CA . GLU A 1 79 ? 40.195 5.070 -31.599 1.00 57.59 79 GLU A CA 1
ATOM 609 C C . GLU A 1 79 ? 40.287 5.069 -33.126 1.00 57.59 79 GLU A C 1
ATOM 611 O O . GLU A 1 79 ? 39.990 4.073 -33.776 1.00 57.59 79 GLU A O 1
ATOM 616 N N . ASP A 1 80 ? 40.718 6.208 -33.653 1.00 60.62 80 ASP A N 1
ATOM 617 C CA . ASP A 1 80 ? 40.919 6.546 -35.062 1.00 60.62 80 ASP A CA 1
ATOM 618 C C . ASP A 1 80 ? 39.681 7.066 -35.812 1.00 60.62 80 ASP A C 1
ATOM 620 O O . ASP A 1 80 ? 38.779 6.345 -36.232 1.00 60.62 80 ASP A O 1
ATOM 624 N N . GLY A 1 81 ? 39.645 8.391 -35.946 1.00 62.38 81 GLY A N 1
ATOM 625 C CA . GLY A 1 81 ? 38.571 9.113 -36.600 1.00 62.38 81 GLY A CA 1
ATOM 626 C C . GLY A 1 81 ? 38.589 8.950 -38.114 1.00 62.38 81 GLY A C 1
ATOM 627 O O . GLY A 1 81 ? 39.625 9.090 -38.756 1.00 62.38 81 GLY A O 1
ATOM 628 N N . THR A 1 82 ? 37.414 8.758 -38.708 1.00 55.47 82 THR A N 1
ATOM 629 C CA . THR A 1 82 ? 37.102 9.248 -40.060 1.00 55.47 82 THR A CA 1
ATOM 630 C C . THR A 1 82 ? 35.602 9.155 -40.341 1.00 55.47 82 THR A C 1
ATOM 632 O O . THR A 1 82 ? 35.010 8.082 -40.262 1.00 55.47 82 THR A O 1
ATOM 635 N N . ILE A 1 83 ? 34.999 10.291 -40.692 1.00 45.53 83 ILE A N 1
ATOM 636 C CA . ILE A 1 83 ? 34.648 10.619 -42.084 1.00 45.53 83 ILE A CA 1
ATOM 637 C C . ILE A 1 83 ? 35.141 12.033 -42.381 1.00 45.53 83 ILE A C 1
ATOM 639 O O . ILE A 1 83 ? 35.109 12.863 -41.444 1.00 45.53 83 ILE A O 1
#

Organism: NCBI:txid1802779

Secondary structure (DSSP, 8-state):
--HHHHHHHHHHHHHHHHHHHHHHSPPP-----TT-----------EE-TTS-EE-EETTTTEEPPPPP---SS-----S---

Foldseek 3Di:
DDPVVVVVVVVVVVVVVVVVVVVVPDDPPPPDDPPDPDDDDADQDWDQDPLRDIFFFDDPVRHTDDDDDNPPPDPDPPPDDDD

Nearest PDB structures (foldseek):
  6gaw-assembly1_BY  TM=3.455E-01  e=5.459E+00  Sus scrofa
  6vlz-assembly1_V  TM=3.215E-01  e=5.099E+00  Homo sapiens

Radius of gyration: 34.09 Å; Cα contacts (8 Å, |Δi|>4): 50; chains: 1; bounding box: 78×21×91 Å